Protein AF-A0A8I1THT5-F1 (afdb_monomer)

Structure (mmCIF, N/CA/C/O backbone):
data_AF-A0A8I1THT5-F1
#
_entry.id   AF-A0A8I1THT5-F1
#
loop_
_atom_site.group_PDB
_atom_site.id
_atom_site.type_symbol
_atom_site.label_atom_id
_atom_site.label_alt_id
_atom_site.label_comp_id
_atom_site.label_asym_id
_atom_site.label_entity_id
_atom_site.label_seq_id
_atom_site.pdbx_PDB_ins_code
_atom_site.Cartn_x
_atom_site.Cartn_y
_atom_site.Cartn_z
_atom_site.occupancy
_atom_site.B_iso_or_equiv
_atom_site.auth_seq_id
_atom_site.auth_comp_id
_atom_site.auth_asym_id
_atom_site.auth_atom_id
_atom_site.pdbx_PDB_model_num
ATOM 1 N N . MET A 1 1 ? 41.741 17.206 -36.090 1.00 52.56 1 MET A N 1
ATOM 2 C CA . MET A 1 1 ? 40.880 16.020 -35.931 1.00 52.56 1 MET A CA 1
ATOM 3 C C . MET A 1 1 ? 41.283 15.269 -34.663 1.00 52.56 1 MET A C 1
ATOM 5 O O . MET A 1 1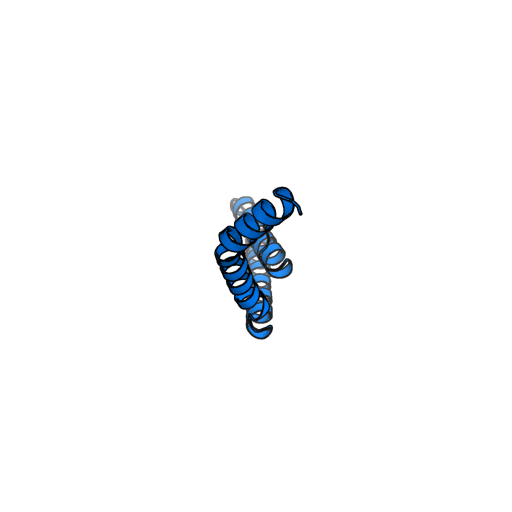 ? 41.788 14.159 -34.705 1.00 52.56 1 MET A O 1
ATOM 9 N N . ASP A 1 2 ? 41.183 16.000 -33.552 1.00 58.31 2 ASP A N 1
ATOM 10 C CA . ASP A 1 2 ? 40.293 15.757 -32.415 1.00 58.31 2 ASP A CA 1
ATOM 11 C C . ASP A 1 2 ? 40.484 14.451 -31.637 1.00 58.31 2 ASP A C 1
ATOM 13 O O . ASP A 1 2 ? 39.637 13.560 -31.606 1.00 58.31 2 ASP A O 1
ATOM 17 N N . HIS A 1 3 ? 41.598 14.417 -30.903 1.00 62.03 3 HIS A N 1
ATOM 18 C CA . HIS A 1 3 ? 41.855 13.474 -29.809 1.00 62.03 3 HIS A CA 1
ATOM 19 C C . HIS A 1 3 ? 40.695 13.414 -28.791 1.00 62.03 3 HIS A C 1
ATOM 21 O O . HIS A 1 3 ? 40.428 12.362 -28.202 1.00 62.03 3 HIS A O 1
ATOM 27 N N . ASP A 1 4 ? 39.978 14.528 -28.623 1.00 65.19 4 ASP A N 1
ATOM 28 C CA . ASP A 1 4 ? 38.812 14.644 -27.744 1.00 65.19 4 ASP A CA 1
ATOM 29 C C . ASP A 1 4 ? 37.605 13.848 -28.263 1.00 65.19 4 ASP A C 1
ATOM 31 O O . ASP A 1 4 ? 36.901 13.212 -27.475 1.00 65.19 4 ASP A O 1
ATOM 35 N N . THR 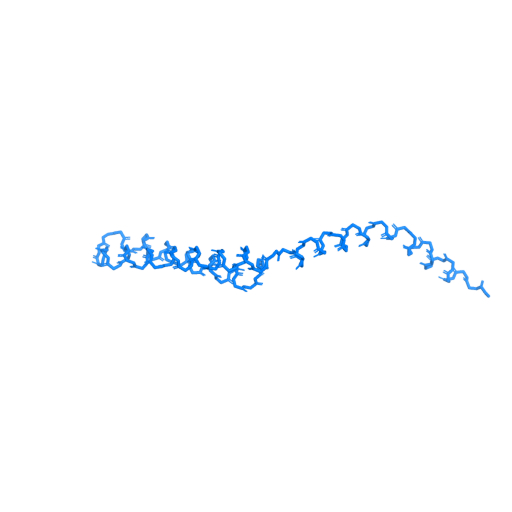A 1 5 ? 37.396 13.805 -29.584 1.00 65.94 5 THR A N 1
ATOM 36 C CA . THR A 1 5 ? 36.336 13.005 -30.224 1.00 65.94 5 THR A CA 1
ATOM 37 C C . THR A 1 5 ? 36.635 11.514 -30.088 1.00 65.94 5 THR A C 1
ATOM 39 O O . THR A 1 5 ? 35.777 10.725 -29.711 1.00 65.94 5 THR A O 1
ATOM 42 N N . GLN A 1 6 ? 37.901 11.133 -30.260 1.00 70.81 6 GLN A N 1
ATOM 43 C CA . GLN A 1 6 ? 38.339 9.745 -30.112 1.00 70.81 6 GLN A CA 1
ATOM 44 C C . GLN A 1 6 ? 38.188 9.229 -28.668 1.00 70.81 6 GLN A C 1
ATOM 46 O O . GLN A 1 6 ? 37.848 8.068 -28.437 1.00 70.81 6 GLN A O 1
ATOM 51 N N . THR A 1 7 ? 38.406 10.107 -27.685 1.00 75.00 7 THR A N 1
ATOM 52 C CA . THR A 1 7 ? 38.250 9.785 -26.260 1.00 75.00 7 THR A CA 1
ATOM 53 C C . THR A 1 7 ? 36.776 9.678 -25.865 1.00 75.00 7 THR A C 1
ATOM 55 O O . THR A 1 7 ? 36.395 8.778 -25.115 1.00 75.00 7 THR A O 1
ATOM 58 N N . THR A 1 8 ? 35.922 10.560 -26.390 1.00 78.44 8 THR A N 1
ATOM 59 C CA . THR A 1 8 ? 34.473 10.509 -26.138 1.00 78.44 8 THR A CA 1
ATOM 60 C C . THR A 1 8 ? 33.815 9.289 -26.780 1.00 78.44 8 THR A C 1
ATOM 62 O O . THR A 1 8 ? 32.985 8.653 -26.128 1.00 78.44 8 THR A O 1
ATOM 65 N N . ASP A 1 9 ? 34.248 8.885 -27.973 1.00 82.69 9 ASP A N 1
ATOM 66 C CA . ASP A 1 9 ? 33.775 7.662 -28.632 1.00 82.69 9 ASP A CA 1
ATOM 67 C C . ASP A 1 9 ? 34.162 6.398 -27.850 1.00 82.69 9 ASP A C 1
ATOM 69 O O . ASP A 1 9 ? 33.335 5.506 -27.649 1.00 82.69 9 ASP A O 1
ATOM 73 N N . ALA A 1 10 ? 35.387 6.340 -27.316 1.00 84.00 10 ALA A N 1
ATOM 74 C CA . ALA A 1 10 ? 35.832 5.224 -26.480 1.00 84.00 10 ALA A CA 1
ATOM 75 C C . ALA A 1 10 ? 35.030 5.115 -25.168 1.00 84.00 10 ALA A C 1
ATOM 77 O O . ALA A 1 10 ? 34.679 4.015 -24.735 1.00 84.00 10 ALA A O 1
ATOM 78 N N . ILE A 1 11 ? 34.695 6.251 -24.545 1.00 85.31 11 ILE A N 1
ATOM 79 C CA . ILE A 1 11 ? 33.840 6.295 -23.349 1.00 85.31 11 ILE A CA 1
ATOM 80 C C . ILE A 1 11 ? 32.410 5.860 -23.692 1.00 85.31 11 ILE A C 1
ATOM 82 O O . ILE A 1 11 ? 31.802 5.099 -22.936 1.00 85.31 11 ILE A O 1
ATOM 86 N N . ALA A 1 12 ? 31.870 6.307 -24.827 1.00 84.12 12 ALA A N 1
ATOM 87 C CA . ALA A 1 12 ? 30.541 5.915 -25.280 1.00 84.12 12 ALA A CA 1
ATOM 88 C C . ALA A 1 12 ? 30.453 4.403 -25.534 1.00 84.12 12 ALA A C 1
ATOM 90 O O . ALA A 1 12 ? 29.472 3.775 -25.130 1.00 84.12 12 ALA A O 1
ATOM 91 N N . GLU A 1 13 ? 31.487 3.807 -26.131 1.00 88.62 13 GLU A N 1
ATOM 92 C CA . GLU A 1 13 ? 31.561 2.363 -26.363 1.00 88.62 13 GLU A CA 1
ATOM 93 C C . GLU A 1 13 ? 31.657 1.581 -25.047 1.00 88.62 13 GLU A C 1
ATOM 95 O O . GLU A 1 13 ? 30.915 0.623 -24.834 1.00 88.62 13 GLU A O 1
ATOM 100 N N . ALA A 1 14 ? 32.495 2.038 -24.112 1.00 89.56 14 ALA A N 1
ATOM 101 C CA . ALA A 1 14 ? 32.631 1.421 -22.793 1.00 89.56 14 ALA A CA 1
ATOM 102 C C . ALA A 1 14 ? 31.335 1.494 -21.961 1.00 89.56 14 ALA A C 1
ATOM 104 O O . ALA A 1 14 ? 31.036 0.583 -21.185 1.00 89.56 14 ALA A O 1
ATOM 105 N N . LEU A 1 15 ? 30.546 2.563 -22.115 1.00 92.00 15 LEU A N 1
ATOM 106 C CA . LEU A 1 15 ? 29.284 2.751 -21.395 1.00 92.00 15 LEU A CA 1
ATOM 107 C C . LEU A 1 15 ? 28.078 2.103 -22.084 1.00 92.00 15 LEU A C 1
ATOM 109 O O . LEU A 1 15 ? 27.065 1.875 -21.416 1.00 92.00 15 LEU A O 1
ATOM 113 N N . ARG A 1 16 ? 28.163 1.771 -23.378 1.00 93.00 16 ARG A N 1
ATOM 114 C CA . ARG A 1 16 ? 27.052 1.197 -24.154 1.00 93.00 16 ARG A CA 1
ATOM 115 C C . ARG A 1 16 ? 26.413 -0.034 -23.489 1.00 93.00 16 ARG A C 1
ATOM 117 O O . ARG A 1 16 ? 25.196 0.002 -23.303 1.00 93.00 16 ARG A O 1
ATOM 124 N N . PRO A 1 17 ? 27.161 -1.037 -22.983 1.00 92.25 17 PRO A N 1
ATOM 125 C CA . PRO A 1 17 ? 26.558 -2.199 -22.321 1.00 92.25 17 PRO A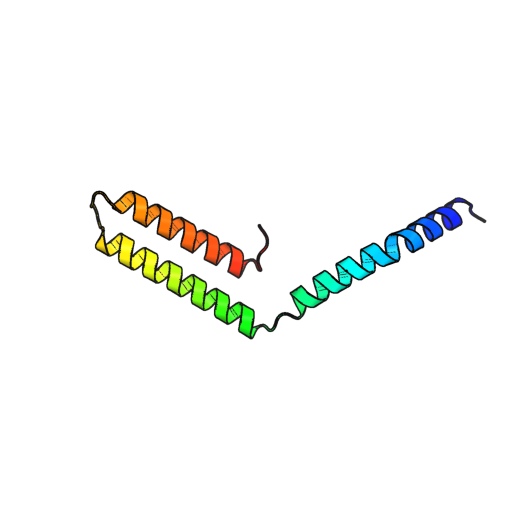 CA 1
ATOM 126 C C . PRO A 1 17 ? 25.814 -1.836 -21.028 1.00 92.25 17 PRO A C 1
ATOM 128 O O . PRO A 1 17 ? 24.788 -2.427 -20.687 1.00 92.25 17 PRO A O 1
ATOM 131 N N . VAL A 1 18 ? 26.317 -0.841 -20.290 1.00 89.69 18 VAL A N 1
ATOM 132 C CA . VAL A 1 18 ? 25.686 -0.358 -19.054 1.00 89.69 18 VAL A CA 1
ATOM 133 C C . VAL A 1 18 ? 24.384 0.369 -19.381 1.00 89.69 18 VAL A C 1
ATOM 135 O O . VAL A 1 18 ? 23.370 0.145 -18.717 1.00 89.69 18 VAL A O 1
ATOM 138 N N . ILE A 1 19 ? 24.394 1.209 -20.418 1.00 89.75 19 ILE A N 1
ATOM 139 C CA . ILE A 1 19 ? 23.215 1.935 -20.893 1.00 89.75 19 ILE A CA 1
ATOM 140 C C . ILE A 1 19 ? 22.156 0.953 -21.399 1.00 89.75 19 ILE A C 1
ATOM 142 O O . ILE A 1 19 ? 21.002 1.052 -20.987 1.00 89.75 19 ILE A O 1
ATOM 146 N N . GLU A 1 20 ? 22.536 -0.024 -22.221 1.00 91.31 20 GLU A N 1
ATOM 147 C CA . GLU A 1 20 ? 21.633 -1.050 -22.753 1.00 91.31 20 GLU A CA 1
ATOM 148 C C . GLU A 1 20 ? 21.002 -1.886 -21.641 1.00 91.31 20 GLU A C 1
ATOM 150 O O . GLU A 1 20 ? 19.782 -2.059 -21.612 1.00 91.31 20 GLU A O 1
ATOM 155 N N . LYS A 1 21 ? 21.796 -2.322 -20.655 1.00 87.81 21 LYS A N 1
ATOM 156 C CA . LYS A 1 21 ? 21.280 -3.029 -19.477 1.00 87.81 21 LYS A CA 1
ATOM 157 C C . LYS A 1 21 ? 20.252 -2.186 -18.718 1.00 87.81 21 LYS A C 1
ATOM 159 O O . LYS A 1 21 ? 19.174 -2.676 -18.385 1.00 87.81 21 LYS A O 1
ATOM 164 N N . ARG A 1 22 ? 20.549 -0.907 -18.467 1.00 83.31 22 ARG A N 1
ATOM 165 C CA . ARG A 1 22 ? 19.623 0.014 -17.783 1.00 83.31 22 ARG A CA 1
ATOM 166 C C . ARG A 1 22 ? 18.366 0.288 -18.605 1.00 83.31 22 ARG A C 1
ATOM 168 O O . ARG A 1 22 ? 17.276 0.382 -18.039 1.00 83.31 22 ARG A O 1
ATOM 175 N N . ALA A 1 23 ? 18.497 0.402 -19.923 1.00 82.94 23 ALA A N 1
ATOM 176 C CA . ALA A 1 23 ? 17.376 0.576 -20.834 1.00 82.94 23 ALA A CA 1
ATOM 177 C C . ALA A 1 23 ? 16.469 -0.663 -20.838 1.00 82.94 23 ALA A C 1
ATOM 179 O O . ALA A 1 23 ? 15.251 -0.513 -20.747 1.00 82.94 23 ALA A O 1
ATOM 180 N N . ALA A 1 24 ? 17.042 -1.869 -20.844 1.00 81.06 24 ALA A N 1
ATOM 181 C CA . ALA A 1 24 ? 16.303 -3.126 -20.751 1.00 81.06 24 ALA A CA 1
ATOM 182 C C . ALA A 1 24 ? 15.573 -3.269 -19.403 1.00 81.06 24 ALA A C 1
ATOM 184 O O . ALA A 1 24 ? 14.373 -3.545 -19.380 1.00 81.06 24 ALA A O 1
ATOM 185 N N . GLU A 1 25 ? 16.248 -2.993 -18.280 1.00 79.06 25 GLU A N 1
ATOM 186 C CA . GLU A 1 25 ? 15.630 -2.958 -16.943 1.00 79.06 25 GLU A CA 1
ATOM 187 C C . GLU A 1 25 ? 14.439 -1.981 -16.902 1.00 79.06 25 GLU A C 1
ATOM 189 O O . GLU A 1 25 ? 13.366 -2.300 -16.381 1.00 79.06 25 GLU A O 1
ATOM 194 N N . LYS A 1 26 ? 14.597 -0.797 -17.506 1.00 76.50 26 LYS A N 1
ATOM 195 C CA . LYS A 1 26 ? 13.539 0.214 -17.598 1.00 76.50 26 LYS A CA 1
ATOM 196 C C . LYS A 1 26 ? 12.388 -0.230 -18.504 1.00 76.50 26 LYS A C 1
ATOM 198 O O . LYS A 1 26 ? 11.232 -0.024 -18.140 1.00 76.50 26 LYS A O 1
ATOM 203 N N . ALA A 1 27 ? 12.672 -0.849 -19.647 1.00 72.38 27 ALA A N 1
ATOM 204 C CA . ALA A 1 27 ? 11.658 -1.345 -20.575 1.00 72.38 27 ALA A CA 1
ATOM 205 C C . ALA A 1 27 ? 10.776 -2.420 -19.924 1.00 72.38 27 ALA A C 1
ATOM 207 O O . ALA A 1 27 ? 9.558 -2.384 -20.072 1.00 72.38 27 ALA A O 1
ATOM 208 N N . VAL A 1 28 ? 11.359 -3.319 -19.126 1.00 72.12 28 VAL A N 1
ATOM 209 C CA . VAL A 1 28 ? 10.606 -4.325 -18.356 1.00 72.12 28 VAL A CA 1
ATOM 210 C C . VAL A 1 28 ? 9.660 -3.671 -17.342 1.00 72.12 28 VAL A C 1
ATOM 212 O O . VAL A 1 28 ? 8.527 -4.120 -17.168 1.00 72.12 28 VAL A O 1
ATOM 215 N N . LEU A 1 29 ? 10.093 -2.593 -16.684 1.00 63.59 29 LEU A N 1
ATOM 216 C CA . LEU A 1 29 ? 9.253 -1.856 -15.736 1.00 63.59 29 LEU A CA 1
ATOM 217 C C . LEU A 1 29 ? 8.115 -1.094 -16.429 1.00 63.59 29 LEU A C 1
ATOM 219 O O . LEU A 1 29 ? 7.006 -1.062 -15.897 1.00 63.59 29 LEU A O 1
ATOM 223 N N . LEU A 1 30 ? 8.380 -0.512 -17.602 1.00 64.19 30 LEU A N 1
ATOM 224 C CA . LEU A 1 30 ? 7.393 0.221 -18.404 1.00 64.19 30 LEU A CA 1
ATOM 225 C C . LEU A 1 30 ? 6.364 -0.706 -19.057 1.00 64.19 30 LEU A C 1
ATOM 227 O O . LEU A 1 30 ? 5.186 -0.368 -19.104 1.00 64.19 30 LEU A O 1
ATOM 231 N N . ASN A 1 31 ? 6.790 -1.889 -19.500 1.00 61.56 31 ASN A N 1
ATOM 232 C CA . ASN A 1 31 ? 5.925 -2.886 -20.133 1.00 61.56 31 ASN A CA 1
ATOM 233 C C . ASN A 1 31 ? 5.173 -3.760 -19.124 1.00 61.56 31 ASN A C 1
ATOM 235 O O . ASN A 1 31 ? 4.538 -4.745 -19.508 1.00 61.56 31 ASN A O 1
ATOM 239 N N . ARG A 1 32 ? 5.223 -3.439 -17.824 1.00 62.81 32 ARG A N 1
ATOM 240 C CA . ARG A 1 32 ? 4.407 -4.155 -16.848 1.00 62.81 32 ARG A CA 1
ATOM 241 C C . ARG A 1 32 ? 2.933 -3.904 -17.183 1.00 62.81 32 ARG A C 1
ATOM 243 O O . ARG A 1 32 ? 2.524 -2.743 -17.206 1.00 62.81 32 ARG A O 1
ATOM 250 N N . PRO A 1 33 ? 2.124 -4.953 -17.408 1.00 62.66 33 PRO A N 1
ATOM 251 C CA . PRO A 1 33 ? 0.744 -4.777 -17.830 1.00 62.66 33 PRO A CA 1
ATOM 252 C C . PRO A 1 33 ? -0.017 -3.925 -16.813 1.00 62.66 33 PRO A C 1
ATOM 254 O O . PRO A 1 33 ? 0.067 -4.165 -15.606 1.00 62.66 33 PRO A O 1
ATOM 257 N N . VAL A 1 34 ? -0.773 -2.944 -17.314 1.00 64.56 34 VAL A N 1
ATOM 258 C CA . VAL A 1 34 ? -1.594 -2.009 -16.521 1.00 64.56 34 VAL A CA 1
ATOM 259 C C . VAL A 1 34 ? -2.489 -2.764 -15.531 1.00 64.56 34 VAL A C 1
ATOM 261 O O . VAL A 1 34 ? -2.569 -2.395 -14.363 1.00 64.56 34 VAL A O 1
ATOM 264 N N . VAL A 1 35 ? -3.009 -3.924 -15.943 1.00 65.00 35 VAL A N 1
ATOM 265 C CA . VAL A 1 35 ? -3.813 -4.840 -15.115 1.00 65.00 35 VAL A CA 1
ATOM 266 C C . VAL A 1 35 ? -3.093 -5.262 -13.824 1.00 65.00 35 VAL A C 1
ATOM 268 O O . VAL A 1 35 ? -3.701 -5.334 -12.758 1.00 65.00 35 VAL A O 1
ATOM 271 N N . ALA A 1 36 ? -1.775 -5.488 -13.875 1.00 74.56 36 ALA A N 1
ATOM 272 C CA . ALA A 1 36 ? -0.992 -5.847 -12.693 1.00 74.56 36 ALA A CA 1
ATOM 273 C C . ALA A 1 36 ? -0.763 -4.655 -11.749 1.00 74.56 36 ALA A C 1
ATOM 275 O O . ALA A 1 36 ? -0.536 -4.854 -10.554 1.00 74.56 36 ALA A O 1
ATOM 276 N N . ARG A 1 37 ? -0.802 -3.418 -12.260 1.00 79.38 37 ARG A N 1
ATOM 277 C CA . ARG A 1 37 ? -0.739 -2.204 -11.437 1.00 79.38 37 ARG A CA 1
ATOM 278 C C . ARG A 1 37 ? -2.076 -1.952 -10.750 1.00 79.38 37 ARG A C 1
ATOM 280 O O . ARG A 1 37 ? -2.080 -1.742 -9.539 1.00 79.38 37 ARG A O 1
ATOM 287 N N . ASP A 1 38 ? -3.180 -2.047 -11.478 1.00 84.00 38 ASP A N 1
ATOM 288 C CA . ASP A 1 38 ? -4.518 -1.820 -10.926 1.00 84.00 38 ASP A CA 1
ATOM 289 C C . ASP A 1 38 ? -4.858 -2.852 -9.849 1.00 84.00 38 ASP A C 1
ATOM 291 O O . ASP A 1 38 ? -5.325 -2.488 -8.771 1.00 84.00 38 ASP A O 1
ATOM 295 N N . ALA A 1 39 ? -4.497 -4.124 -10.060 1.00 88.19 39 ALA A N 1
ATOM 296 C CA . ALA A 1 39 ? -4.638 -5.165 -9.043 1.00 88.19 39 ALA A CA 1
ATOM 297 C C . ALA A 1 39 ? -3.904 -4.815 -7.734 1.00 88.19 39 ALA A C 1
ATOM 299 O O . ALA A 1 39 ? -4.448 -5.003 -6.647 1.00 88.19 39 ALA A O 1
ATOM 300 N N . ARG A 1 40 ? -2.695 -4.246 -7.821 1.00 88.44 40 ARG A N 1
ATOM 301 C CA . ARG A 1 40 ? -1.912 -3.824 -6.645 1.00 88.44 40 ARG A CA 1
ATOM 302 C C . ARG A 1 40 ? -2.481 -2.598 -5.959 1.00 88.44 40 ARG A C 1
ATOM 304 O O . ARG A 1 40 ? -2.397 -2.506 -4.737 1.00 88.44 40 ARG A O 1
ATOM 311 N N . ILE A 1 41 ? -3.017 -1.653 -6.730 1.00 90.44 41 ILE A N 1
ATOM 312 C CA . ILE A 1 41 ? -3.715 -0.492 -6.174 1.00 90.44 41 ILE A CA 1
ATOM 313 C C . ILE A 1 41 ? -4.931 -0.991 -5.393 1.00 90.44 41 ILE A C 1
ATOM 315 O O . ILE A 1 41 ? -5.072 -0.657 -4.221 1.00 90.44 41 ILE A O 1
ATOM 319 N N . MET A 1 42 ? -5.738 -1.871 -5.988 1.00 93.06 42 MET A N 1
ATOM 320 C CA . MET A 1 42 ? -6.911 -2.450 -5.332 1.00 93.06 42 MET A CA 1
ATOM 321 C C . MET A 1 42 ? -6.549 -3.254 -4.080 1.00 93.06 42 MET A C 1
ATOM 323 O O . MET A 1 42 ? -7.228 -3.134 -3.062 1.00 93.06 42 MET A O 1
ATOM 327 N N . GLU A 1 43 ? -5.477 -4.048 -4.114 1.00 93.94 43 GLU A N 1
ATOM 328 C CA . GLU A 1 43 ? -4.975 -4.765 -2.935 1.00 93.94 43 GLU A CA 1
ATOM 329 C C . GLU A 1 43 ? -4.549 -3.795 -1.820 1.00 93.94 43 GLU A C 1
ATOM 331 O O . GLU A 1 43 ? -4.899 -3.987 -0.655 1.00 93.94 43 GLU A O 1
ATOM 336 N N . ALA A 1 44 ? -3.836 -2.718 -2.166 1.00 95.19 44 ALA A N 1
ATOM 337 C CA . ALA A 1 44 ? -3.427 -1.701 -1.204 1.00 95.19 44 ALA A CA 1
ATOM 338 C C . ALA A 1 44 ? -4.629 -0.940 -0.616 1.00 95.19 44 ALA A C 1
ATOM 340 O O . ALA A 1 44 ? -4.653 -0.701 0.590 1.00 95.19 44 ALA A O 1
ATOM 341 N N . CYS A 1 45 ? -5.651 -0.631 -1.420 1.00 96.56 45 CYS A N 1
ATOM 342 C CA . CYS A 1 45 ? -6.899 -0.036 -0.938 1.00 96.56 45 CYS A CA 1
ATOM 343 C C . CYS A 1 45 ? -7.617 -0.953 0.063 1.00 96.56 45 CYS A C 1
ATOM 345 O O . CYS A 1 45 ? -8.043 -0.482 1.116 1.00 96.56 45 CYS A O 1
ATOM 347 N N . ARG A 1 46 ? -7.698 -2.266 -0.208 1.00 97.50 46 ARG A N 1
ATOM 348 C CA . ARG A 1 46 ? -8.279 -3.234 0.744 1.00 97.50 46 ARG A CA 1
ATOM 349 C C . ARG A 1 46 ? -7.500 -3.287 2.055 1.00 97.50 46 ARG A C 1
ATOM 351 O O . ARG A 1 46 ? -8.103 -3.360 3.118 1.00 97.50 46 ARG A O 1
ATOM 358 N N . ALA A 1 47 ? -6.170 -3.227 1.994 1.00 96.69 47 ALA A N 1
ATOM 359 C CA . ALA A 1 47 ? -5.338 -3.207 3.194 1.00 96.69 47 ALA A CA 1
ATOM 360 C C . ALA A 1 47 ? -5.591 -1.957 4.055 1.00 96.69 47 ALA A C 1
ATOM 362 O O . ALA A 1 47 ? -5.652 -2.071 5.277 1.00 96.69 47 ALA A O 1
ATOM 363 N N . VAL A 1 48 ? -5.768 -0.787 3.428 1.00 97.50 48 VAL A N 1
ATOM 364 C CA . VAL A 1 48 ? -6.145 0.452 4.129 1.00 97.50 48 VAL A CA 1
ATOM 365 C C . VAL A 1 48 ? -7.527 0.312 4.762 1.00 97.50 48 VAL A C 1
ATOM 367 O O . VAL A 1 48 ? -7.654 0.580 5.950 1.00 97.50 48 VAL A O 1
ATOM 370 N N . ALA A 1 49 ? -8.526 -0.168 4.015 1.00 97.50 49 ALA A N 1
ATOM 371 C CA . ALA A 1 49 ? -9.877 -0.378 4.540 1.00 97.50 49 ALA A CA 1
ATOM 372 C C . ALA A 1 49 ? -9.871 -1.296 5.774 1.00 97.50 49 ALA A C 1
ATOM 374 O O . ALA A 1 49 ? -10.345 -0.905 6.832 1.00 97.50 49 ALA A O 1
ATOM 375 N N . HIS A 1 50 ? -9.207 -2.454 5.694 1.00 96.75 50 HIS A N 1
ATOM 376 C CA . HIS A 1 50 ? -9.089 -3.362 6.837 1.00 96.75 50 HIS A CA 1
ATOM 377 C C . HIS A 1 50 ? -8.352 -2.755 8.036 1.00 96.75 50 HIS A C 1
ATOM 379 O O . HIS A 1 50 ? -8.688 -3.059 9.180 1.00 96.75 50 HIS A O 1
ATOM 385 N N . ALA A 1 51 ? -7.320 -1.938 7.807 1.00 95.75 51 ALA A N 1
ATOM 386 C CA . ALA A 1 51 ? -6.618 -1.263 8.893 1.00 95.75 51 ALA A CA 1
ATOM 387 C C . ALA A 1 51 ? -7.503 -0.197 9.559 1.00 95.75 51 ALA A C 1
ATOM 389 O O . ALA A 1 51 ? -7.484 -0.083 10.784 1.00 95.75 51 ALA A O 1
ATOM 390 N N . SER A 1 52 ? -8.312 0.520 8.773 1.00 95.75 52 SER A N 1
ATOM 391 C CA . SER A 1 52 ? -9.325 1.449 9.279 1.00 95.75 52 SER A CA 1
ATOM 392 C C . SER A 1 52 ? -10.381 0.726 10.113 1.00 95.75 52 SER A C 1
ATOM 394 O O . SER A 1 52 ? -10.604 1.130 11.249 1.00 95.75 52 SER A O 1
ATOM 396 N N . ASP A 1 53 ? -10.938 -0.387 9.620 1.00 95.81 53 ASP A N 1
ATOM 397 C CA . ASP A 1 53 ? -11.936 -1.183 10.351 1.00 95.81 53 ASP A CA 1
ATOM 398 C C . ASP A 1 53 ? -11.387 -1.670 11.701 1.00 95.81 53 ASP A C 1
ATOM 400 O O . ASP A 1 53 ? -12.066 -1.623 12.725 1.00 95.81 53 ASP A O 1
ATOM 404 N N . ARG A 1 54 ? -10.124 -2.122 11.732 1.00 93.88 54 ARG A N 1
ATOM 405 C CA . ARG A 1 54 ? -9.466 -2.561 12.975 1.00 93.88 54 ARG A CA 1
ATOM 406 C C . ARG A 1 54 ? -9.217 -1.413 13.943 1.00 93.88 54 ARG A C 1
ATOM 408 O O . ARG A 1 54 ? -9.367 -1.602 15.147 1.00 93.88 54 ARG A O 1
ATOM 415 N N . LEU A 1 55 ? -8.819 -0.247 13.435 1.00 94.12 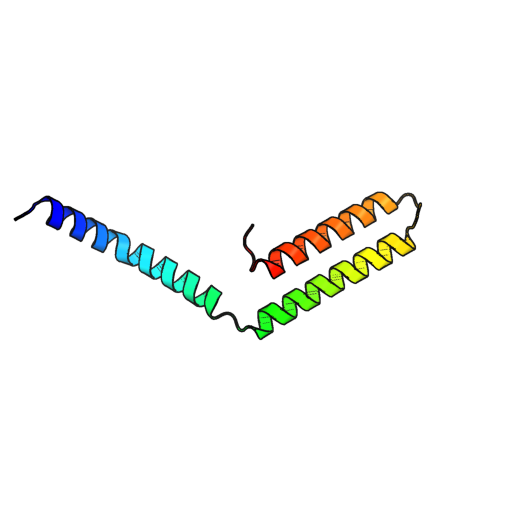55 LEU A N 1
ATOM 416 C CA . LEU A 1 55 ? -8.637 0.943 14.259 1.00 94.12 55 LEU A CA 1
ATOM 417 C C . LEU A 1 55 ? -9.972 1.407 14.853 1.00 94.12 55 LEU A C 1
ATOM 419 O O . LEU A 1 55 ? -10.027 1.743 16.034 1.00 94.12 55 LEU A O 1
ATOM 423 N N . GLU A 1 56 ? -11.043 1.373 14.064 1.00 93.75 56 GLU A N 1
ATOM 424 C CA . GLU A 1 56 ? -12.392 1.690 14.524 1.00 93.75 56 GLU A CA 1
ATOM 425 C C . GLU A 1 56 ? -12.901 0.673 15.554 1.00 93.75 56 GLU A C 1
ATOM 427 O O . GLU A 1 56 ? -13.435 1.064 16.589 1.00 93.75 56 GLU A O 1
ATOM 432 N N . ALA A 1 57 ? -12.659 -0.623 15.350 1.00 91.56 57 ALA A N 1
ATOM 433 C CA . ALA A 1 57 ? -13.010 -1.657 16.325 1.00 91.56 57 ALA A CA 1
ATOM 434 C C . ALA A 1 57 ? -12.239 -1.517 17.652 1.00 91.56 57 ALA A C 1
ATOM 436 O O . ALA A 1 57 ? -12.757 -1.852 18.714 1.00 91.56 57 ALA A O 1
ATOM 437 N N . ALA A 1 58 ? -11.003 -1.014 17.607 1.00 89.19 58 ALA A N 1
ATOM 438 C CA . ALA A 1 58 ? -10.152 -0.810 18.777 1.00 89.19 58 ALA A CA 1
ATOM 439 C C . ALA A 1 58 ? -10.303 0.574 19.429 1.00 89.19 58 ALA A C 1
ATOM 441 O O . ALA A 1 58 ? -9.477 0.946 20.268 1.00 89.19 58 ALA A O 1
ATOM 442 N N . ARG A 1 59 ? -11.312 1.351 19.022 1.00 78.69 59 ARG A N 1
ATOM 443 C CA . ARG A 1 59 ? -11.526 2.748 19.411 1.00 78.69 59 ARG A CA 1
ATOM 444 C C . ARG A 1 59 ? -11.367 2.968 20.925 1.00 78.69 59 ARG A C 1
ATOM 446 O O . ARG A 1 59 ? -12.090 2.380 21.723 1.00 78.69 59 ARG A O 1
ATOM 453 N N . TYR A 1 60 ? -10.422 3.840 21.295 1.00 73.12 60 TYR A N 1
ATOM 454 C CA . TYR A 1 60 ? -10.042 4.206 22.673 1.00 73.12 60 TYR A CA 1
ATOM 455 C C . TYR A 1 60 ? -9.539 3.055 23.561 1.00 73.12 60 TYR A C 1
ATOM 457 O O . TYR A 1 60 ? -9.470 3.191 24.783 1.00 73.12 60 TYR A O 1
ATOM 465 N N . GLY A 1 61 ? -9.175 1.920 22.964 1.00 86.12 61 GLY A N 1
ATOM 466 C CA . GLY A 1 61 ? -8.572 0.792 23.659 1.00 86.12 61 GLY A CA 1
ATOM 467 C C . GLY A 1 61 ? -7.044 0.896 23.769 1.00 86.12 61 GLY A C 1
ATOM 468 O O . GLY A 1 61 ? -6.408 1.681 23.063 1.00 86.12 61 GLY A O 1
ATOM 469 N N . PRO A 1 62 ? -6.416 0.040 24.596 1.00 87.75 62 PRO A N 1
ATOM 470 C CA . PRO A 1 62 ? -4.957 -0.010 24.753 1.00 87.75 62 PRO A CA 1
ATOM 471 C C . PRO A 1 62 ? -4.210 -0.298 23.438 1.00 87.75 62 PRO A C 1
ATOM 473 O O . PRO A 1 62 ? -3.049 0.077 23.284 1.00 87.75 62 PRO A O 1
ATOM 476 N N . ASP A 1 63 ? -4.887 -0.910 22.464 1.00 90.94 63 ASP A N 1
ATOM 477 C CA . ASP A 1 63 ? -4.325 -1.241 21.156 1.00 90.94 63 ASP A CA 1
ATOM 478 C C . ASP A 1 63 ? -4.486 -0.133 20.093 1.00 90.94 63 ASP A C 1
ATOM 480 O O . ASP A 1 63 ? -3.984 -0.297 18.978 1.00 90.94 63 ASP A O 1
ATOM 484 N N . GLU A 1 64 ? -5.138 1.002 20.391 1.00 92.88 64 GLU A N 1
ATOM 485 C CA . GLU A 1 64 ? -5.401 2.069 19.403 1.00 92.88 64 GLU A CA 1
ATOM 486 C C . GLU A 1 64 ? -4.108 2.536 18.712 1.00 92.88 64 GLU A C 1
ATOM 488 O O . GLU A 1 64 ? -4.046 2.643 17.486 1.00 92.88 64 GLU A O 1
ATOM 493 N N . ILE A 1 65 ? -3.037 2.755 19.482 1.00 92.38 65 ILE A N 1
ATOM 494 C CA . ILE A 1 65 ? -1.747 3.227 18.953 1.00 92.38 65 ILE A CA 1
ATOM 495 C C . ILE A 1 65 ? -1.145 2.212 17.973 1.00 92.38 65 ILE A C 1
ATOM 497 O O . ILE A 1 65 ? -0.577 2.599 16.947 1.00 92.38 65 ILE A O 1
ATOM 501 N N . ARG A 1 66 ? -1.270 0.909 18.258 1.00 93.31 66 ARG A N 1
ATOM 502 C CA . ARG A 1 66 ? -0.795 -0.149 17.356 1.00 93.31 66 ARG A CA 1
ATOM 503 C C . ARG A 1 66 ? -1.558 -0.097 16.036 1.00 93.31 66 ARG A C 1
ATOM 505 O O . ARG A 1 66 ? -0.929 -0.105 14.978 1.00 93.31 66 ARG A O 1
ATOM 512 N N . TRP A 1 67 ? -2.884 0.001 16.098 1.00 94.25 67 TRP A N 1
ATOM 513 C CA . TRP A 1 67 ? -3.731 0.010 14.908 1.00 94.25 67 TRP A CA 1
ATOM 514 C C . TRP A 1 67 ? -3.609 1.298 14.088 1.00 94.25 67 TRP A C 1
ATOM 516 O O . TRP A 1 67 ? -3.609 1.226 12.861 1.00 94.25 67 TRP A O 1
ATOM 526 N N . ARG A 1 68 ? -3.362 2.451 14.725 1.00 93.94 68 ARG A N 1
ATOM 527 C CA . ARG A 1 68 ? -2.971 3.688 14.023 1.00 93.94 68 ARG A CA 1
ATOM 528 C C . ARG A 1 68 ? -1.703 3.488 13.196 1.00 93.94 68 ARG A C 1
ATOM 530 O O . ARG A 1 68 ? -1.691 3.788 12.010 1.00 93.94 68 ARG A O 1
ATOM 537 N N . ARG A 1 69 ? -0.656 2.902 13.790 1.00 95.31 69 ARG A N 1
ATOM 538 C CA . ARG A 1 69 ? 0.608 2.626 13.080 1.00 95.31 69 ARG A CA 1
ATOM 539 C C . ARG A 1 69 ? 0.436 1.629 11.932 1.00 95.31 69 ARG A C 1
ATOM 541 O O . ARG A 1 69 ? 1.159 1.712 10.939 1.00 95.31 69 ARG A O 1
ATOM 548 N N . ASP A 1 70 ? -0.458 0.655 12.081 1.00 95.38 70 ASP A N 1
ATOM 549 C CA . ASP A 1 70 ? -0.807 -0.276 11.003 1.00 95.38 70 ASP A CA 1
ATOM 550 C C . ASP A 1 70 ? -1.501 0.452 9.842 1.00 95.38 70 ASP A C 1
ATOM 552 O O . ASP A 1 70 ? -1.123 0.240 8.686 1.00 95.38 70 ASP A O 1
ATOM 556 N N . LEU A 1 71 ? -2.447 1.350 10.139 1.00 96.38 71 LEU A N 1
ATOM 557 C CA . LEU A 1 71 ? -3.111 2.189 9.140 1.00 96.38 71 LEU A CA 1
ATOM 558 C C . LEU A 1 71 ? -2.116 3.105 8.415 1.00 96.38 71 LEU A C 1
ATOM 560 O O . LEU A 1 71 ? -2.112 3.140 7.184 1.00 96.38 71 LEU A O 1
ATOM 564 N N . ASP A 1 72 ? -1.205 3.7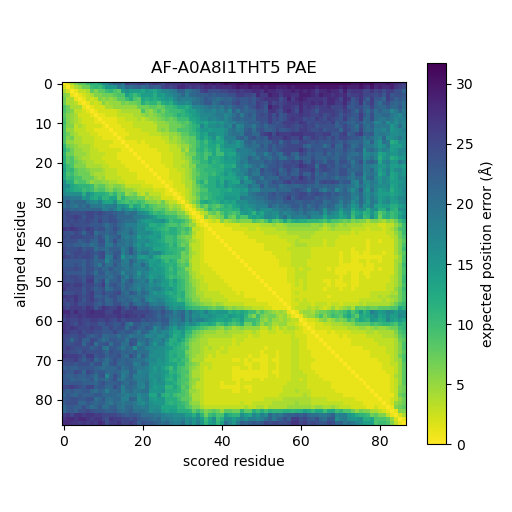54 9.143 1.00 96.81 72 ASP A N 1
ATOM 565 C CA . ASP A 1 72 ? -0.149 4.589 8.555 1.00 96.81 72 ASP A CA 1
ATOM 566 C C . ASP A 1 72 ? 0.742 3.784 7.595 1.00 96.81 72 ASP A C 1
ATOM 568 O O . ASP A 1 72 ? 1.054 4.225 6.484 1.00 96.81 72 ASP A O 1
ATOM 572 N N . ARG A 1 73 ? 1.122 2.557 7.980 1.00 96.69 73 ARG A N 1
ATOM 573 C CA . ARG A 1 73 ? 1.899 1.654 7.116 1.00 96.69 73 ARG A CA 1
ATOM 574 C C . ARG A 1 73 ? 1.126 1.249 5.861 1.00 96.69 73 ARG A C 1
ATOM 576 O O . ARG A 1 73 ? 1.716 1.212 4.776 1.00 96.69 73 ARG A O 1
ATOM 583 N N . ALA A 1 74 ? -0.167 0.957 5.985 1.00 96.62 74 ALA A N 1
ATOM 584 C CA . ALA A 1 74 ? -1.022 0.633 4.847 1.00 96.62 74 ALA A CA 1
ATOM 585 C C . ALA A 1 74 ? -1.161 1.831 3.891 1.00 96.62 74 ALA A C 1
ATOM 587 O O . ALA A 1 74 ? -0.975 1.676 2.680 1.00 96.62 74 ALA A O 1
ATOM 588 N N . ALA A 1 75 ? -1.377 3.035 4.427 1.00 96.44 75 ALA A N 1
ATOM 589 C CA . ALA A 1 75 ? -1.454 4.272 3.654 1.00 96.44 75 ALA A CA 1
ATOM 590 C C . ALA A 1 75 ? -0.134 4.572 2.922 1.00 96.44 75 ALA A C 1
ATOM 592 O O . ALA A 1 75 ? -0.132 4.873 1.726 1.00 96.44 75 ALA A O 1
ATOM 593 N N . ALA A 1 76 ? 1.010 4.396 3.591 1.00 95.88 76 ALA A N 1
ATOM 594 C CA . ALA A 1 76 ? 2.325 4.547 2.970 1.00 95.88 76 ALA A CA 1
ATOM 595 C C . ALA A 1 76 ? 2.559 3.530 1.834 1.00 95.88 76 ALA A C 1
ATOM 597 O O . ALA A 1 76 ? 3.144 3.873 0.800 1.00 95.88 76 ALA A O 1
ATOM 598 N N . LYS A 1 77 ? 2.087 2.282 1.991 1.00 93.31 77 LYS A N 1
ATOM 599 C CA . LYS A 1 77 ? 2.131 1.261 0.928 1.00 93.31 77 LYS A CA 1
ATOM 600 C C . LYS A 1 77 ? 1.282 1.691 -0.271 1.00 93.31 77 LYS A C 1
ATOM 602 O O . LYS A 1 77 ? 1.785 1.637 -1.394 1.00 93.31 77 LYS A O 1
ATOM 607 N N . LEU A 1 78 ? 0.051 2.157 -0.048 1.00 94.19 78 LEU A N 1
ATOM 608 C CA . LEU A 1 78 ? -0.827 2.656 -1.111 1.00 94.19 78 LEU A CA 1
ATOM 609 C C . LEU A 1 78 ? -0.182 3.824 -1.866 1.00 94.19 78 LEU A C 1
ATOM 611 O O . LEU A 1 78 ? -0.064 3.768 -3.090 1.00 94.19 78 LEU A O 1
ATOM 615 N N . ALA A 1 79 ? 0.335 4.823 -1.147 1.00 92.69 79 ALA A N 1
ATOM 616 C CA . ALA A 1 79 ? 1.006 5.973 -1.748 1.00 92.69 79 ALA A CA 1
ATOM 617 C C . ALA A 1 79 ? 2.185 5.556 -2.647 1.00 92.69 79 ALA A C 1
ATOM 619 O O . ALA A 1 79 ? 2.340 6.064 -3.759 1.00 92.69 79 ALA A O 1
ATOM 620 N N . ARG A 1 80 ? 2.993 4.581 -2.208 1.00 90.31 80 ARG A N 1
ATOM 621 C CA . ARG A 1 80 ? 4.112 4.043 -2.996 1.00 90.31 80 ARG A CA 1
ATOM 622 C C . ARG A 1 80 ? 3.642 3.341 -4.267 1.00 90.31 80 ARG A C 1
ATOM 624 O O . ARG A 1 80 ? 4.225 3.548 -5.328 1.00 90.31 80 ARG A O 1
ATOM 631 N N . VAL A 1 81 ? 2.596 2.518 -4.176 1.00 89.31 81 VAL A N 1
ATOM 632 C CA . VAL A 1 81 ? 2.030 1.813 -5.338 1.00 89.31 81 VAL A CA 1
ATOM 633 C C . VAL A 1 81 ? 1.448 2.811 -6.342 1.00 89.31 81 VAL A C 1
ATOM 635 O O . VAL A 1 81 ? 1.720 2.699 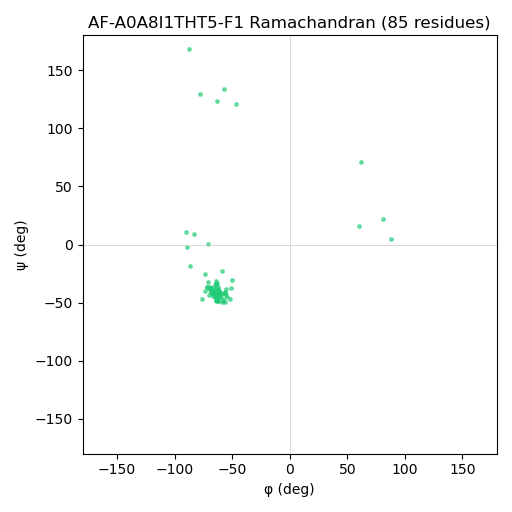-7.538 1.00 89.31 81 VAL A O 1
ATOM 638 N N . MET A 1 82 ? 0.725 3.830 -5.868 1.00 86.81 82 MET A N 1
ATOM 639 C CA . MET A 1 82 ? 0.165 4.883 -6.721 1.00 86.81 82 MET A CA 1
ATOM 640 C C . MET A 1 82 ? 1.257 5.669 -7.458 1.00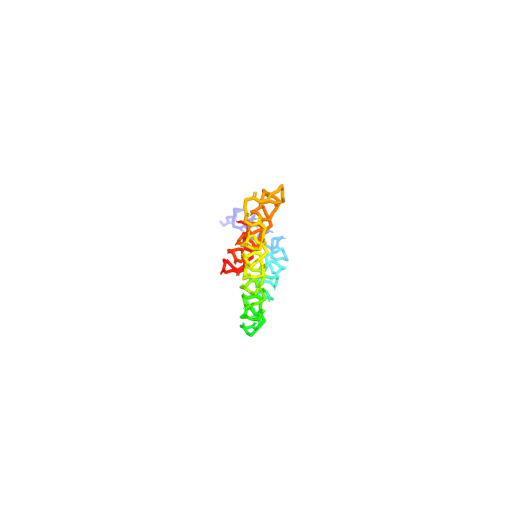 86.81 82 MET A C 1
ATOM 642 O O . MET A 1 82 ? 1.137 5.876 -8.667 1.00 86.81 82 MET A O 1
ATOM 646 N N . ARG A 1 83 ? 2.364 6.000 -6.772 1.00 88.00 83 ARG A N 1
ATOM 647 C CA . ARG A 1 83 ? 3.562 6.643 -7.352 1.00 88.00 83 ARG A CA 1
ATOM 648 C C . ARG A 1 83 ? 4.397 5.737 -8.270 1.00 88.00 83 ARG A C 1
ATOM 650 O O . ARG A 1 83 ? 5.423 6.173 -8.783 1.00 88.00 83 ARG A O 1
ATOM 657 N N . GLY A 1 84 ? 3.993 4.484 -8.489 1.00 75.62 84 GLY A N 1
ATOM 658 C CA . GLY A 1 84 ? 4.702 3.558 -9.378 1.00 75.62 84 GLY A CA 1
ATOM 659 C C . GLY A 1 84 ? 5.928 2.888 -8.749 1.00 75.62 84 GLY A C 1
ATOM 660 O O . GLY A 1 84 ? 6.803 2.421 -9.469 1.00 75.62 84 GLY A O 1
ATOM 661 N N . GLY A 1 85 ? 6.001 2.813 -7.417 1.00 61.25 85 GLY A N 1
ATOM 662 C CA . GLY A 1 85 ? 7.063 2.101 -6.702 1.00 61.25 85 GLY A CA 1
ATOM 663 C C . GLY A 1 85 ? 8.319 2.922 -6.407 1.00 61.25 85 GLY A C 1
ATOM 664 O O . GLY A 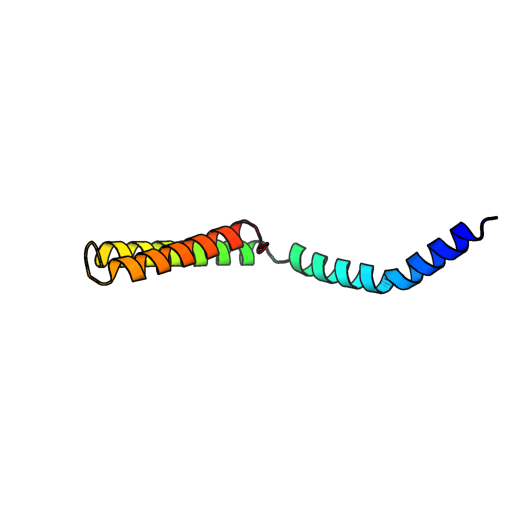1 85 ? 9.277 2.357 -5.884 1.00 61.25 85 GLY A O 1
ATOM 665 N N . ARG A 1 86 ? 8.336 4.226 -6.713 1.00 45.69 86 ARG A N 1
ATOM 666 C CA . ARG A 1 86 ? 9.479 5.088 -6.387 1.00 45.69 86 ARG A CA 1
ATOM 667 C C . ARG A 1 86 ? 9.455 5.461 -4.890 1.00 45.69 86 ARG A C 1
ATOM 669 O O . ARG A 1 86 ? 8.374 5.835 -4.418 1.00 45.69 86 ARG A O 1
ATOM 676 N N . PRO A 1 87 ? 10.575 5.285 -4.157 1.00 47.38 87 PRO A N 1
ATOM 677 C CA . PRO A 1 87 ? 10.697 5.709 -2.762 1.00 47.38 87 PRO A CA 1
ATOM 678 C C . PRO A 1 87 ? 10.455 7.212 -2.607 1.00 47.38 87 PRO A C 1
ATOM 680 O O . PRO A 1 87 ? 10.827 7.965 -3.538 1.00 47.38 87 PRO A O 1
#

Radius of gyration: 23.24 Å; Cα contacts (8 Å, |Δi|>4): 34; chains: 1; bounding box: 55×22×61 Å

Nearest PDB structures (foldseek):
  4mu6-assembly1_A  TM=6.302E-01  e=1.792E+00  Legionella pneumophila subsp. pneumophila str. Philadelphia 1
  1ow6-assembly1_A-2  TM=6.035E-01  e=3.253E+00  Homo sapiens
  6ixf-assembly1_A  TM=3.249E-01  e=5.563E+00  Homo sapiens

Secondary structure (DSSP, 8-state):
--HHHHHHHHHHHHHHHHHHHHHHHHHHHHTS-HHHHHHHHHHHHHHHHHHHHHHHHTTTSTTHHHHHHHHHHHHHHHHHHHTTS--

Solvent-accessible surface area (backbone atoms only — not comparable to full-atom values): 4778 Å² total; per-residue (Å²): 140,56,70,66,58,59,51,50,52,53,52,51,60,70,43,41,65,59,52,51,52,52,49,50,58,48,48,58,65,69,66,50,57,65,68,65,52,52,53,51,46,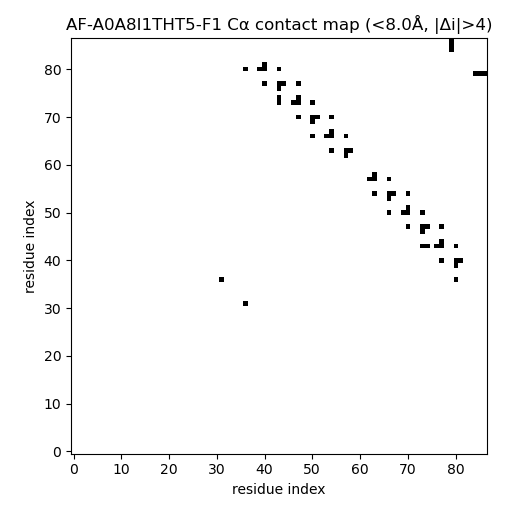53,52,28,51,50,46,30,51,53,27,48,53,50,29,61,74,30,62,95,42,96,55,29,68,59,28,49,54,48,27,52,51,27,47,53,50,33,55,27,52,72,65,70,65,57,132

Sequence (87 aa):
MDHDTQTTDAIAEALRPVIEKRAAEKAVLLNRPVVARDARIMEACRAVAHASDRLEAARYGPDEIRWRRDLDRAAAKLARVMRGGRP

pLDDT: mean 83.99, std 13.02, range [45.69, 97.5]

Foldseek 3Di:
DCPPVVVVVVVCVVCVVVVVVVVVVVVVLVPPDPVVLVVQLVVLVVQLVVLVVVLVVCPPHPCNVVSVVSNVVSVVSNVCSVVSNDD

Mean predicted aligned error: 12.04 Å